Protein AF-H4F5N3-F1 (afdb_monomer_lite)

Secondary structure (DSSP, 8-state):
-HHHHHHHHHTT-PPP--BPPTTSPTT---B-HHHHHHHHHHHHHHHHHHHHHHHTTPPPSS---SEEEEEE--S-BSSTT-S-BTT-EEEEEE--GGG-------TT----

pLDDT: mean 90.01, std 8.74, range [45.78, 98.19]

Sequence (112 aa):
YRSFEAARVKAGLALPVNKDVKGSKEGDKLLRYLDCAVIRHLHENIEDEVRQAKESGSLPLIQPFDTVRGLFVEGENVYPGGGFYEKTHTQIAVRSETNIIGVFRPRNLLTA

Radius of gyration: 18.79 Å; chains: 1; bounding box: 45×37×52 Å

Foldseek 3Di:
DVVLVVVCVVVVHDADDQADDVPDDPPLSPRPRNVVSVVVVVLVVQVVQCVVCVVVVHHRPDDHDFKDKDWRADADAPDPPHPHHPPTDIDMGGRDCVPVPDDDDDPDPPDD

Structure (mmCIF, N/CA/C/O backbone):
data_AF-H4F5N3-F1
#
_entry.id   AF-H4F5N3-F1
#
loop_
_atom_site.group_PDB
_atom_site.id
_atom_site.type_symbol
_atom_site.label_atom_id
_atom_site.label_alt_id
_atom_site.label_comp_id
_atom_site.label_asym_id
_atom_site.label_entity_id
_atom_site.label_seq_id
_atom_site.pdbx_PDB_ins_code
_atom_site.Cartn_x
_atom_site.Cartn_y
_atom_site.Cartn_z
_atom_site.occupancy
_atom_site.B_iso_or_equiv
_atom_site.auth_seq_id
_atom_site.auth_comp_id
_atom_site.auth_asym_id
_atom_site.auth_atom_id
_atom_site.pdbx_PDB_model_num
ATOM 1 N N . TYR A 1 1 ? -4.639 -9.331 2.276 1.00 93.31 1 TYR A N 1
ATOM 2 C CA . TYR A 1 1 ? -5.133 -9.985 1.045 1.00 93.31 1 TYR A CA 1
ATOM 3 C C . TY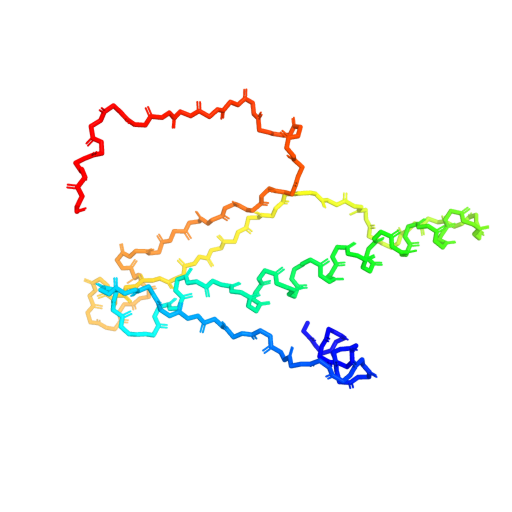R A 1 1 ? -6.335 -10.893 1.306 1.00 93.31 1 TYR A C 1
ATOM 5 O O . TYR A 1 1 ? -7.421 -10.500 0.918 1.00 93.31 1 TYR A O 1
ATOM 13 N N . ARG A 1 2 ? -6.204 -12.030 2.014 1.00 97.50 2 ARG A N 1
ATOM 14 C CA . ARG A 1 2 ? -7.317 -12.996 2.206 1.00 97.50 2 ARG A CA 1
ATOM 15 C C . ARG A 1 2 ? -8.623 -12.379 2.740 1.00 97.50 2 ARG A C 1
ATOM 17 O O . ARG A 1 2 ? -9.687 -12.671 2.217 1.00 97.50 2 ARG A O 1
ATOM 24 N N . SER A 1 3 ? -8.539 -11.485 3.733 1.00 97.12 3 SER A N 1
ATOM 25 C CA . SER A 1 3 ? -9.717 -10.755 4.246 1.00 97.12 3 SER A CA 1
ATOM 26 C C . SER A 1 3 ? -10.389 -9.882 3.168 1.00 97.12 3 SER A C 1
ATOM 28 O O . SER A 1 3 ? -11.604 -9.936 3.002 1.00 97.12 3 SER A O 1
ATOM 30 N N . PHE A 1 4 ? -9.603 -9.151 2.369 1.00 98.00 4 PHE A N 1
ATOM 31 C CA . PHE A 1 4 ? -10.109 -8.340 1.252 1.00 98.00 4 PHE A CA 1
ATOM 32 C C . PHE A 1 4 ? -10.770 -9.200 0.165 1.00 98.00 4 PHE A C 1
ATOM 34 O O . PHE A 1 4 ? -11.841 -8.861 -0.334 1.00 98.00 4 PHE A O 1
ATOM 41 N N . GLU A 1 5 ? -10.153 -10.330 -0.181 1.00 98.19 5 GLU A N 1
ATOM 42 C CA . GLU A 1 5 ? -10.703 -11.292 -1.138 1.00 98.19 5 GLU A CA 1
ATOM 43 C C . GLU A 1 5 ? -12.044 -11.857 -0.664 1.00 98.19 5 GLU A C 1
ATOM 45 O O . GLU A 1 5 ? -13.025 -11.800 -1.403 1.00 98.19 5 GLU A O 1
ATOM 50 N N . ALA A 1 6 ? -12.128 -12.301 0.592 1.00 98.00 6 ALA A N 1
ATOM 51 C CA . ALA A 1 6 ? -13.375 -12.782 1.177 1.00 98.00 6 ALA A CA 1
ATOM 52 C C . ALA A 1 6 ? -14.477 -11.706 1.164 1.00 98.00 6 ALA A C 1
ATOM 54 O O . ALA A 1 6 ? -15.621 -12.000 0.812 1.00 98.00 6 ALA A O 1
ATOM 55 N N . ALA A 1 7 ? -14.138 -10.452 1.489 1.00 97.00 7 ALA A N 1
ATOM 56 C CA . ALA A 1 7 ? -15.077 -9.332 1.442 1.00 97.00 7 ALA A CA 1
ATOM 57 C C . ALA A 1 7 ? -15.596 -9.065 0.016 1.00 97.00 7 ALA A C 1
ATOM 59 O O . ALA A 1 7 ? -16.797 -8.884 -0.184 1.00 97.00 7 ALA A O 1
ATOM 60 N N . ARG A 1 8 ? -14.713 -9.101 -0.990 1.00 97.62 8 ARG A N 1
ATOM 61 C CA . ARG A 1 8 ? -15.059 -8.925 -2.411 1.00 97.62 8 ARG A CA 1
ATOM 62 C C . ARG A 1 8 ? -15.962 -10.035 -2.934 1.00 97.62 8 ARG A C 1
ATOM 64 O O . ARG A 1 8 ? -16.982 -9.735 -3.550 1.00 97.62 8 ARG A O 1
ATOM 71 N N . VAL A 1 9 ? -15.628 -11.290 -2.626 1.00 97.88 9 VAL A N 1
ATOM 72 C CA . VAL A 1 9 ? -16.442 -12.463 -2.979 1.00 97.88 9 VAL A CA 1
ATOM 73 C C . VAL A 1 9 ? -17.831 -12.353 -2.357 1.00 97.88 9 VAL A C 1
ATOM 75 O O . VAL A 1 9 ? -18.826 -12.491 -3.063 1.00 97.88 9 VAL A O 1
ATOM 78 N N . LYS A 1 10 ? -17.914 -12.028 -1.061 1.00 97.81 10 LYS A N 1
ATOM 79 C CA . LYS A 1 10 ? -19.194 -11.840 -0.364 1.00 97.81 10 LYS A CA 1
ATOM 80 C C . LYS A 1 10 ? -20.042 -10.724 -0.984 1.00 97.81 10 LYS A C 1
ATOM 82 O O . LYS A 1 10 ? -21.261 -10.839 -1.017 1.00 97.81 10 LYS A O 1
ATOM 87 N N . ALA A 1 11 ? -19.407 -9.664 -1.478 1.00 96.88 11 ALA A N 1
ATOM 88 C CA . ALA A 1 11 ? -20.073 -8.550 -2.146 1.00 96.88 11 ALA A CA 1
ATOM 89 C C . ALA A 1 11 ? -20.399 -8.809 -3.633 1.00 96.88 11 ALA A C 1
ATOM 91 O O . ALA A 1 11 ? -20.980 -7.939 -4.277 1.00 96.88 11 ALA A O 1
ATOM 92 N N . GLY A 1 12 ? -20.009 -9.956 -4.205 1.00 97.56 12 GLY A N 1
ATOM 93 C CA . GLY A 1 12 ? -20.182 -10.235 -5.636 1.00 97.56 12 GLY A CA 1
ATOM 94 C C . GLY A 1 12 ? -19.336 -9.337 -6.548 1.00 97.56 12 GLY A C 1
ATOM 95 O O . GLY A 1 12 ? -19.688 -9.117 -7.705 1.00 97.56 12 GLY A O 1
ATOM 96 N N . LEU A 1 13 ? -18.232 -8.788 -6.035 1.00 9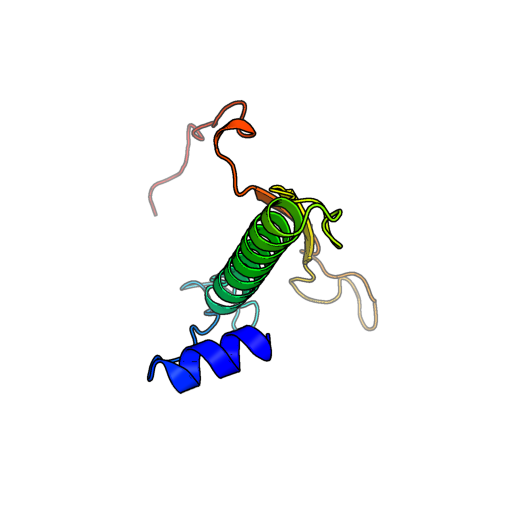6.75 13 LEU A N 1
ATOM 97 C CA . LEU A 1 13 ? -17.358 -7.867 -6.758 1.00 96.75 13 LEU A CA 1
ATOM 98 C C . LEU A 1 13 ? -16.077 -8.566 -7.213 1.00 96.75 13 LEU A C 1
ATOM 100 O O . LEU A 1 13 ? -15.434 -9.279 -6.445 1.00 96.75 13 LEU A O 1
ATOM 104 N N . ALA A 1 14 ? -15.641 -8.276 -8.439 1.00 97.12 14 ALA A N 1
ATOM 105 C CA . ALA A 1 14 ? -14.353 -8.745 -8.937 1.00 97.12 14 ALA A CA 1
ATOM 106 C C . ALA A 1 14 ? -13.175 -8.137 -8.151 1.00 97.12 14 ALA A C 1
ATOM 108 O O . ALA A 1 14 ? -13.241 -7.005 -7.643 1.00 97.12 14 ALA A O 1
ATOM 109 N N . LEU A 1 15 ? -12.073 -8.888 -8.096 1.00 97.44 15 LEU A N 1
ATOM 110 C CA . LEU A 1 15 ? -10.796 -8.387 -7.602 1.00 97.44 15 LEU A CA 1
ATOM 111 C C . LEU A 1 15 ? -10.171 -7.427 -8.625 1.00 97.44 15 LEU A C 1
ATOM 113 O O . LEU A 1 15 ? -10.133 -7.743 -9.817 1.00 97.44 15 LEU A O 1
ATOM 117 N N . PRO A 1 16 ? -9.645 -6.268 -8.188 1.00 97.19 16 PRO A N 1
ATOM 118 C CA . PRO A 1 16 ? -8.768 -5.464 -9.028 1.00 97.19 16 PRO A CA 1
ATOM 119 C C . PRO A 1 16 ? -7.521 -6.263 -9.425 1.00 97.19 16 PRO A C 1
ATOM 121 O O . PRO A 1 16 ? -7.112 -7.181 -8.719 1.00 97.19 16 PRO A O 1
ATOM 124 N N . VAL A 1 17 ? -6.891 -5.889 -10.537 1.00 95.94 17 VAL A N 1
ATOM 125 C CA . VAL A 1 17 ? -5.693 -6.564 -11.057 1.00 95.94 17 VAL A CA 1
ATOM 126 C C . VAL A 1 17 ? -4.624 -5.520 -11.335 1.00 95.94 17 VAL A C 1
ATOM 128 O O . VAL A 1 17 ? -4.935 -4.477 -11.912 1.00 95.94 17 VAL A O 1
ATOM 131 N N . ASN A 1 18 ? -3.379 -5.790 -10.935 1.00 93.88 18 ASN A N 1
ATOM 132 C CA . ASN A 1 18 ? -2.253 -4.924 -11.279 1.00 93.88 18 ASN A CA 1
ATOM 133 C C . ASN A 1 18 ? -1.928 -5.050 -12.773 1.00 93.88 18 ASN A C 1
ATOM 135 O O . ASN A 1 18 ? -1.939 -6.158 -13.311 1.00 93.88 18 ASN A O 1
ATOM 139 N N . LYS A 1 19 ? -1.633 -3.933 -13.436 1.00 92.38 19 LYS A N 1
ATOM 140 C CA . LYS A 1 19 ? -1.427 -3.872 -14.889 1.00 92.38 19 LYS A CA 1
ATOM 141 C C . LYS A 1 19 ? -0.113 -3.189 -15.229 1.00 92.38 19 LYS A C 1
ATOM 143 O O . LYS A 1 19 ? 0.360 -2.339 -14.480 1.00 92.38 19 LYS A O 1
ATOM 148 N N . ASP A 1 20 ? 0.450 -3.535 -16.373 1.00 88.62 20 ASP A N 1
ATOM 149 C CA . ASP A 1 20 ? 1.551 -2.778 -16.961 1.00 88.62 20 ASP A CA 1
ATOM 150 C C . ASP A 1 20 ? 1.051 -1.435 -17.512 1.00 88.62 20 ASP A C 1
ATOM 152 O O . ASP A 1 20 ? -0.129 -1.270 -17.845 1.00 88.62 20 ASP A O 1
ATOM 156 N N . VAL A 1 21 ? 1.950 -0.453 -17.585 1.00 88.12 21 VAL A N 1
ATOM 157 C CA . VAL A 1 21 ? 1.681 0.810 -18.279 1.00 88.12 21 VAL A CA 1
ATOM 158 C C . VAL A 1 21 ? 1.955 0.588 -19.764 1.00 88.12 21 VAL A C 1
ATOM 160 O O . VAL A 1 21 ? 2.855 -0.155 -20.144 1.00 88.12 21 VAL A O 1
ATOM 163 N N . LYS A 1 22 ? 1.188 1.233 -20.645 1.00 84.88 22 LYS A N 1
ATOM 164 C CA . LYS A 1 22 ? 1.444 1.137 -22.086 1.00 84.88 22 LYS A CA 1
ATOM 165 C C . LYS A 1 22 ? 2.867 1.627 -22.393 1.00 84.88 22 LYS A C 1
ATOM 167 O O . LYS A 1 22 ? 3.198 2.766 -22.083 1.00 84.88 22 LYS A O 1
ATOM 172 N N . GLY A 1 23 ? 3.681 0.772 -23.012 1.00 79.81 23 GLY A N 1
ATOM 173 C CA . GLY A 1 23 ? 5.083 1.071 -23.318 1.00 79.81 23 GLY A CA 1
ATOM 174 C C . GLY A 1 23 ? 6.067 0.780 -22.179 1.00 79.81 23 GLY A C 1
ATOM 175 O O . GLY A 1 23 ? 7.255 1.037 -22.353 1.00 79.81 23 GLY A O 1
ATOM 176 N N . SER A 1 24 ? 5.614 0.237 -21.040 1.00 76.31 24 SER A N 1
ATOM 177 C CA . SER A 1 24 ? 6.519 -0.357 -20.052 1.00 76.31 24 SER A CA 1
ATOM 178 C C . SER A 1 24 ? 6.887 -1.786 -20.440 1.00 76.31 24 SER A C 1
ATOM 180 O O . SER A 1 24 ? 6.209 -2.430 -21.243 1.00 76.31 24 SER A O 1
ATOM 182 N N . LYS A 1 25 ? 7.964 -2.287 -19.835 1.00 73.75 25 LYS A N 1
ATOM 183 C CA . LYS A 1 25 ? 8.303 -3.705 -19.880 1.00 73.75 25 LYS A CA 1
ATOM 184 C C . LYS A 1 25 ? 7.153 -4.522 -19.283 1.00 73.75 25 LYS A C 1
ATOM 186 O O . LYS A 1 25 ? 6.522 -4.095 -18.315 1.00 73.75 25 LYS A O 1
ATOM 191 N N . GLU A 1 26 ? 6.881 -5.671 -19.886 1.00 75.31 26 GLU A N 1
ATOM 192 C CA . GLU A 1 26 ? 5.870 -6.606 -19.404 1.00 75.31 26 GLU A CA 1
ATOM 193 C C . GLU A 1 26 ? 6.321 -7.240 -18.081 1.00 75.31 26 GLU A C 1
ATOM 195 O O . GLU A 1 26 ? 7.463 -7.687 -17.952 1.00 75.31 26 GLU A O 1
ATOM 200 N N . GLY A 1 27 ? 5.423 -7.268 -17.095 1.00 78.50 27 GLY A N 1
ATOM 201 C CA . GLY A 1 27 ? 5.642 -7.934 -15.809 1.00 78.50 27 GLY A CA 1
ATOM 202 C C . GLY A 1 27 ? 5.934 -7.016 -14.618 1.00 78.50 27 GLY A C 1
ATOM 203 O O . GLY A 1 27 ? 5.690 -7.439 -13.485 1.00 78.50 27 GLY A O 1
ATOM 204 N N . ASP A 1 28 ? 6.351 -5.764 -14.834 1.00 79.06 28 ASP A N 1
ATOM 205 C CA . ASP A 1 28 ? 6.638 -4.811 -13.743 1.00 79.06 28 ASP A CA 1
ATOM 206 C C . ASP A 1 28 ? 5.355 -4.328 -13.030 1.00 79.06 28 ASP A C 1
ATOM 208 O O . ASP A 1 28 ? 5.380 -3.906 -11.866 1.00 79.06 28 ASP A O 1
ATOM 212 N N . LYS A 1 29 ? 4.203 -4.426 -13.706 1.00 85.38 29 LYS A N 1
ATOM 213 C CA . LYS A 1 29 ? 2.848 -4.146 -13.211 1.00 85.38 29 LYS A CA 1
ATOM 214 C C . LYS A 1 29 ? 2.740 -2.799 -12.498 1.00 85.38 29 LYS A C 1
ATOM 216 O O . LYS A 1 29 ? 2.221 -2.704 -11.384 1.00 85.38 29 LYS A O 1
ATOM 221 N N . LEU A 1 30 ? 3.251 -1.751 -13.141 1.00 83.88 30 LEU A N 1
ATOM 222 C CA . LEU A 1 30 ? 3.361 -0.402 -12.575 1.00 83.88 30 LEU A CA 1
ATOM 223 C C . LEU A 1 30 ? 2.008 0.204 -12.137 1.00 83.88 30 LEU A C 1
ATOM 225 O O . LEU A 1 30 ? 1.973 1.022 -11.220 1.00 83.88 30 LEU A O 1
ATOM 229 N N . LEU A 1 31 ? 0.880 -0.214 -12.723 1.00 89.38 31 LEU A N 1
ATOM 230 C CA . LEU A 1 31 ? -0.466 0.159 -12.272 1.00 89.38 31 LEU A CA 1
ATOM 231 C C . LEU A 1 31 ? -0.955 -0.804 -11.184 1.00 89.38 31 LEU A C 1
ATOM 233 O O . LEU A 1 31 ? -1.512 -1.867 -11.461 1.00 89.38 31 LEU A O 1
ATOM 237 N N . ARG A 1 32 ? -0.777 -0.408 -9.926 1.00 89.06 32 ARG A N 1
ATOM 238 C CA . ARG A 1 32 ? -0.878 -1.264 -8.731 1.00 89.06 32 ARG A CA 1
ATOM 239 C C . ARG A 1 32 ? -2.287 -1.343 -8.117 1.00 89.06 32 ARG A C 1
ATOM 241 O O . ARG A 1 32 ? -2.458 -1.231 -6.906 1.00 89.06 32 ARG A O 1
ATOM 248 N N . TYR A 1 33 ? -3.325 -1.511 -8.940 1.00 93.94 33 TYR A N 1
ATOM 249 C CA . TYR A 1 33 ? -4.725 -1.432 -8.486 1.00 93.94 33 TYR A CA 1
ATOM 250 C C . TYR A 1 33 ? -5.097 -2.417 -7.367 1.00 93.94 33 TYR A C 1
ATOM 252 O O . TYR A 1 33 ? -5.832 -2.041 -6.449 1.00 93.94 33 TYR A O 1
ATOM 260 N N . LEU A 1 34 ? -4.626 -3.665 -7.444 1.00 94.94 34 LEU A N 1
ATOM 261 C CA . LEU A 1 34 ? -4.871 -4.672 -6.411 1.00 94.94 34 LEU A CA 1
ATOM 262 C C . LEU A 1 34 ? -4.132 -4.309 -5.128 1.00 94.94 34 LEU A C 1
ATOM 264 O O . LEU A 1 34 ? -4.743 -4.304 -4.062 1.00 94.94 34 LEU A O 1
ATOM 268 N N . ASP A 1 35 ? -2.855 -3.948 -5.237 1.00 90.38 35 ASP A N 1
ATOM 269 C CA . ASP A 1 35 ? -2.016 -3.621 -4.082 1.00 90.38 35 ASP A CA 1
ATOM 270 C C . ASP A 1 35 ? -2.598 -2.409 -3.335 1.00 90.38 35 ASP A C 1
ATOM 272 O O . ASP A 1 35 ? -2.803 -2.460 -2.121 1.00 90.38 35 ASP A O 1
ATOM 276 N N . CYS A 1 36 ? -2.999 -1.362 -4.069 1.00 90.19 36 CYS A N 1
ATOM 277 C CA . CYS A 1 36 ? -3.696 -0.206 -3.506 1.00 90.19 36 CYS A CA 1
ATOM 278 C C . CYS A 1 36 ? -5.009 -0.594 -2.813 1.00 90.19 36 CYS A C 1
ATOM 280 O O . CYS A 1 36 ? -5.330 -0.044 -1.761 1.00 90.19 36 CYS A O 1
ATOM 282 N N . ALA A 1 37 ? -5.798 -1.503 -3.390 1.00 94.00 37 ALA A N 1
ATOM 283 C CA . ALA A 1 37 ? -7.056 -1.935 -2.785 1.00 94.00 37 ALA A CA 1
ATOM 284 C C . ALA A 1 37 ? -6.835 -2.757 -1.508 1.00 94.00 37 ALA A C 1
ATOM 286 O O . ALA A 1 37 ? -7.545 -2.557 -0.526 1.00 94.00 37 ALA A O 1
ATOM 287 N N . VAL A 1 38 ? -5.824 -3.628 -1.493 1.00 93.56 38 VAL A N 1
ATOM 288 C CA . VAL A 1 38 ? -5.451 -4.421 -0.316 1.00 93.56 38 VAL A CA 1
ATOM 289 C C . VAL A 1 38 ? -4.962 -3.526 0.821 1.00 93.56 38 VAL A C 1
ATOM 291 O O . VAL A 1 38 ? -5.362 -3.744 1.963 1.00 93.56 38 VAL A O 1
ATOM 294 N N . ILE A 1 39 ? -4.127 -2.526 0.524 1.00 90.75 39 ILE A N 1
ATOM 295 C CA . ILE A 1 39 ? -3.639 -1.571 1.528 1.00 90.75 39 ILE A CA 1
ATOM 296 C C . ILE A 1 39 ? -4.807 -0.750 2.081 1.00 90.75 39 ILE A C 1
ATOM 298 O O . ILE A 1 39 ? -4.948 -0.648 3.295 1.00 90.75 39 ILE A O 1
ATOM 302 N N . ARG A 1 40 ? -5.698 -0.229 1.226 1.00 91.56 40 ARG A N 1
ATOM 303 C CA . ARG A 1 40 ? -6.892 0.504 1.688 1.00 91.56 40 ARG A CA 1
ATOM 304 C C . ARG A 1 40 ? -7.772 -0.339 2.610 1.00 91.56 40 ARG A C 1
ATOM 306 O O . ARG A 1 40 ? -8.100 0.125 3.693 1.00 91.56 40 ARG A O 1
ATOM 313 N N . HIS A 1 41 ? -8.041 -1.592 2.238 1.00 95.12 41 HIS A N 1
ATOM 314 C CA . HIS A 1 41 ? -8.798 -2.529 3.078 1.00 95.12 41 HIS A CA 1
ATOM 315 C C . HIS A 1 41 ? -8.124 -2.776 4.432 1.00 95.12 41 HIS A C 1
ATOM 317 O O . HIS A 1 41 ? -8.794 -2.884 5.452 1.00 95.12 41 HIS A O 1
ATOM 323 N N . LEU A 1 42 ? -6.790 -2.873 4.475 1.00 93.75 42 LEU A N 1
ATOM 324 C CA . LEU A 1 42 ? -6.061 -2.991 5.741 1.00 93.75 42 LEU A CA 1
ATOM 325 C C . LEU A 1 42 ? -6.316 -1.779 6.645 1.00 93.75 42 LEU A C 1
ATOM 327 O O . LEU A 1 42 ? -6.629 -1.967 7.815 1.00 93.75 42 LEU A O 1
ATOM 331 N N . HIS A 1 43 ? -6.208 -0.565 6.106 1.00 93.88 43 HIS A N 1
ATOM 332 C CA . HIS A 1 43 ? -6.460 0.651 6.877 1.00 93.88 43 HIS A CA 1
ATOM 333 C C . HIS A 1 43 ? -7.909 0.759 7.355 1.00 93.88 43 HIS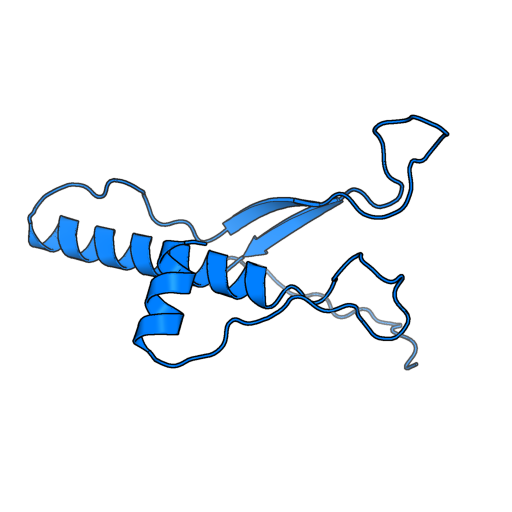 A C 1
ATOM 335 O O . HIS A 1 43 ? -8.118 1.121 8.506 1.00 93.88 43 HIS A O 1
ATOM 341 N N . GLU A 1 44 ? -8.886 0.389 6.524 1.00 94.50 44 GLU A N 1
ATOM 342 C CA . GLU A 1 44 ? -10.301 0.335 6.920 1.00 94.50 44 GLU A CA 1
ATOM 343 C C . GLU A 1 44 ? -10.500 -0.592 8.132 1.00 94.50 44 GLU A C 1
ATOM 345 O O . GLU A 1 44 ? -11.121 -0.190 9.111 1.00 94.50 44 GLU A O 1
ATOM 350 N N . ASN A 1 45 ? -9.879 -1.779 8.135 1.00 95.25 45 ASN A N 1
ATOM 351 C CA . ASN A 1 45 ? -9.957 -2.690 9.286 1.00 95.25 45 ASN A CA 1
ATOM 352 C C . ASN A 1 45 ? -9.283 -2.123 10.547 1.00 95.25 45 ASN A C 1
ATOM 354 O O . ASN A 1 45 ? -9.759 -2.370 11.650 1.00 95.25 45 ASN A O 1
ATOM 358 N N . ILE A 1 46 ? -8.166 -1.401 10.403 1.00 95.75 46 ILE A N 1
ATOM 359 C CA . ILE A 1 46 ? -7.488 -0.746 11.537 1.00 95.75 46 ILE A CA 1
ATOM 360 C C . ILE A 1 46 ? -8.388 0.353 12.114 1.00 95.75 46 ILE A C 1
ATOM 362 O O . ILE A 1 46 ? -8.544 0.458 13.325 1.00 95.75 46 ILE A O 1
ATOM 366 N N . GLU A 1 47 ? -9.011 1.157 11.255 1.00 95.12 47 GLU A N 1
ATOM 367 C CA . GLU A 1 47 ? -9.947 2.207 11.663 1.00 95.12 47 GLU A CA 1
ATOM 368 C C . GLU A 1 47 ? -11.197 1.619 12.346 1.00 95.12 47 GLU A C 1
ATOM 370 O O . GLU A 1 47 ? -11.649 2.149 13.362 1.00 95.12 47 GLU A O 1
ATOM 375 N N . ASP A 1 48 ? -11.728 0.502 11.840 1.00 95.69 48 ASP A N 1
ATOM 376 C CA . ASP A 1 48 ? -12.820 -0.254 12.468 1.00 95.69 48 ASP A CA 1
ATOM 377 C C . ASP A 1 48 ? -12.454 -0.778 13.856 1.00 95.69 48 ASP A C 1
ATOM 379 O O . ASP A 1 48 ? -13.225 -0.612 14.802 1.00 95.69 48 ASP A O 1
ATOM 383 N N . GLU A 1 49 ? -11.276 -1.383 13.994 1.00 96.25 49 GLU A N 1
ATOM 384 C CA . GLU A 1 49 ? -10.792 -1.919 15.266 1.00 96.25 49 GLU A CA 1
ATOM 385 C C . GLU A 1 49 ? -10.619 -0.811 16.306 1.00 96.25 49 GLU A C 1
ATOM 387 O O . GLU A 1 49 ? -11.065 -0.952 17.442 1.00 96.25 49 GLU A O 1
ATOM 392 N N . VAL A 1 50 ? -10.086 0.342 15.900 1.00 96.88 50 VAL A N 1
ATOM 393 C CA . VAL A 1 50 ? -9.951 1.518 16.769 1.00 96.88 50 VAL A CA 1
ATOM 394 C C . VAL A 1 50 ? -11.305 2.044 17.234 1.00 96.88 50 VAL A C 1
ATOM 396 O O . VAL A 1 50 ? -11.447 2.418 18.402 1.00 96.88 50 VAL A O 1
ATOM 399 N N . ARG A 1 51 ? -12.316 2.061 16.355 1.00 96.81 51 ARG A N 1
ATOM 400 C CA . ARG A 1 51 ? -13.689 2.421 16.745 1.0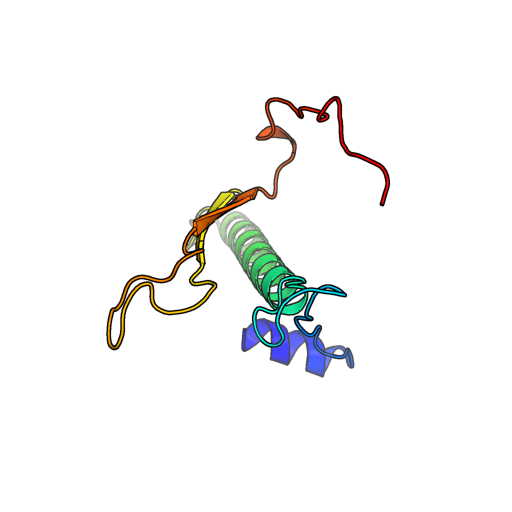0 96.81 51 ARG A CA 1
ATOM 401 C C . ARG A 1 51 ? -14.243 1.444 17.779 1.00 96.81 51 ARG A C 1
ATOM 403 O O . ARG A 1 51 ? -14.719 1.890 18.820 1.00 96.81 51 ARG A O 1
ATOM 410 N N . GLN A 1 52 ? -14.114 0.142 17.530 1.00 96.50 52 GLN A N 1
ATOM 411 C CA . GLN A 1 52 ? -14.603 -0.899 18.437 1.00 96.50 52 GLN A CA 1
ATOM 412 C C . GLN A 1 52 ? -13.905 -0.842 19.798 1.00 96.50 52 GLN A C 1
ATOM 414 O O . GLN A 1 52 ? -14.577 -0.843 20.825 1.00 96.50 52 GLN A O 1
ATOM 419 N N . ALA A 1 53 ? -12.575 -0.708 19.819 1.00 96.69 53 ALA A N 1
ATOM 420 C CA . ALA A 1 53 ? -11.804 -0.605 21.053 1.00 96.69 53 ALA A CA 1
ATOM 421 C C . ALA A 1 53 ? -12.241 0.603 21.895 1.00 96.69 53 ALA A C 1
ATOM 423 O O . ALA A 1 53 ? -12.418 0.496 23.109 1.00 96.69 53 ALA A O 1
ATOM 424 N N . LYS A 1 54 ? -12.492 1.746 21.245 1.00 95.69 54 LYS A N 1
ATOM 425 C CA . LYS A 1 54 ? -13.001 2.948 21.912 1.00 95.69 54 LYS A CA 1
ATOM 426 C C . LYS A 1 54 ? -14.381 2.723 22.535 1.00 95.69 54 LYS A C 1
ATOM 428 O O . LYS A 1 54 ? -14.617 3.186 23.648 1.00 95.69 54 LYS A O 1
ATOM 433 N N . GLU A 1 55 ? -15.276 2.028 21.838 1.00 96.88 55 GLU A N 1
ATOM 434 C CA . GLU A 1 55 ? -16.620 1.701 22.334 1.00 96.88 55 GLU A CA 1
ATOM 435 C C . GLU A 1 55 ? -16.583 0.724 23.517 1.00 96.88 55 GLU A C 1
ATOM 437 O O . GLU A 1 55 ? -17.350 0.885 24.466 1.00 96.88 55 GLU A O 1
ATOM 442 N N . SER A 1 56 ? -15.663 -0.245 23.511 1.00 96.25 56 SER A N 1
ATOM 443 C CA . SER A 1 56 ? -15.475 -1.200 24.611 1.00 96.25 56 SER A CA 1
ATOM 444 C C . SER A 1 56 ? -14.585 -0.692 25.750 1.00 96.25 56 SER A C 1
ATOM 446 O O . SER A 1 56 ? -14.357 -1.423 26.713 1.00 96.25 56 SER A O 1
ATOM 448 N N . GLY A 1 57 ? -14.064 0.537 25.662 1.00 96.44 57 GLY A N 1
ATOM 449 C CA . GLY A 1 57 ? -13.145 1.100 26.656 1.00 96.44 57 GLY A CA 1
ATOM 450 C C . GLY A 1 57 ? -11.773 0.415 26.703 1.00 96.44 57 GLY A C 1
ATOM 451 O O . GLY A 1 57 ? -11.073 0.509 27.710 1.00 96.44 57 GLY A O 1
ATOM 452 N N . SER A 1 58 ? -11.388 -0.287 25.637 1.00 96.56 58 SER A N 1
ATOM 453 C CA . SER A 1 58 ? -10.088 -0.941 25.488 1.00 96.56 58 SER A CA 1
ATOM 454 C C . SER A 1 58 ? -9.142 -0.126 24.603 1.00 96.56 58 SER A C 1
ATOM 456 O O . SER A 1 58 ? -9.523 0.856 23.967 1.00 96.56 58 SER A O 1
ATOM 458 N N . LEU A 1 59 ? -7.872 -0.530 24.565 1.00 95.25 59 LEU A N 1
ATOM 459 C CA . LEU A 1 59 ? -6.890 0.048 23.649 1.00 95.25 59 LEU A CA 1
ATOM 460 C C . LEU A 1 59 ? -6.898 -0.707 22.316 1.00 95.25 59 LEU A C 1
ATOM 462 O O . LEU A 1 59 ? -7.047 -1.932 22.340 1.00 95.25 59 LEU A O 1
ATOM 466 N N . PRO A 1 60 ? -6.713 -0.006 21.182 1.00 95.69 60 PRO A N 1
ATOM 467 C CA . PRO A 1 60 ? -6.599 -0.662 19.894 1.00 95.69 60 PRO A CA 1
ATOM 468 C C . PRO A 1 60 ? -5.317 -1.486 19.806 1.00 95.69 60 PRO A C 1
ATOM 470 O O . PRO A 1 60 ? -4.270 -1.089 20.332 1.00 95.69 60 PRO A O 1
ATOM 473 N N . LEU A 1 61 ? -5.386 -2.612 19.103 1.00 94.25 61 LEU A N 1
ATOM 474 C CA . LEU A 1 61 ? -4.235 -3.482 18.868 1.00 94.25 61 LEU A CA 1
ATOM 475 C C . LEU A 1 61 ? -3.175 -2.794 17.998 1.00 94.25 61 LEU A C 1
ATOM 477 O O . LEU A 1 61 ? -1.976 -2.983 18.209 1.00 94.25 61 LEU A O 1
ATOM 481 N N . ILE A 1 62 ? -3.613 -2.017 17.004 1.00 93.94 62 ILE A N 1
ATOM 482 C CA . ILE A 1 62 ? -2.740 -1.317 16.060 1.00 93.94 62 ILE A CA 1
ATOM 483 C C . ILE A 1 62 ? -3.124 0.159 16.045 1.00 93.94 62 ILE A C 1
ATOM 485 O O . ILE A 1 62 ? -4.273 0.516 15.810 1.00 93.94 62 ILE A O 1
ATOM 489 N N . GLN A 1 63 ? -2.141 1.035 16.249 1.00 92.69 63 GLN A N 1
ATOM 490 C CA . GLN A 1 63 ? -2.360 2.469 16.087 1.00 92.69 63 GLN A CA 1
ATOM 491 C C . GLN A 1 63 ? -2.538 2.817 14.600 1.00 92.69 63 GLN A C 1
ATOM 493 O O . GLN A 1 63 ? -1.750 2.338 13.777 1.00 92.69 63 GLN A O 1
ATOM 498 N N . PRO A 1 64 ? -3.522 3.662 14.235 1.00 93.56 64 PRO A N 1
ATOM 499 C CA . PRO A 1 64 ? -3.657 4.161 12.876 1.00 93.56 64 PRO A CA 1
ATOM 500 C C . PRO A 1 64 ? -2.371 4.810 12.379 1.00 93.56 64 PRO A C 1
ATOM 502 O O . PRO A 1 64 ? -1.731 5.594 13.076 1.00 93.56 64 PRO A O 1
ATOM 505 N N . PHE A 1 65 ? -2.033 4.515 11.132 1.00 92.06 65 PHE A N 1
ATOM 506 C CA . PHE A 1 65 ? -0.978 5.188 10.391 1.00 92.06 65 PHE A CA 1
ATOM 507 C C . PHE A 1 65 ? -1.524 5.604 9.029 1.00 92.06 65 PHE A C 1
ATOM 509 O O . PHE A 1 65 ? -2.492 5.036 8.516 1.00 92.06 65 PHE A O 1
ATOM 516 N N . ASP A 1 66 ? -0.899 6.609 8.436 1.00 89.94 66 ASP A N 1
ATOM 517 C CA . ASP A 1 66 ? -1.304 7.181 7.153 1.00 89.94 66 ASP A CA 1
ATOM 518 C C . ASP A 1 66 ? -0.186 7.140 6.110 1.00 89.94 66 ASP A C 1
ATOM 520 O O . ASP A 1 66 ? -0.424 7.459 4.948 1.00 89.94 66 ASP A O 1
ATOM 524 N N . THR A 1 67 ? 1.015 6.724 6.505 1.00 89.06 67 THR A N 1
ATOM 525 C CA . THR A 1 67 ? 2.197 6.724 5.655 1.00 89.06 67 THR A CA 1
ATOM 526 C C . THR A 1 67 ? 2.903 5.385 5.773 1.00 89.06 67 THR A C 1
ATOM 528 O O . THR A 1 67 ? 3.243 4.945 6.870 1.00 89.06 67 THR A O 1
ATOM 531 N N . VAL A 1 68 ? 3.140 4.734 4.636 1.00 87.75 68 VAL A N 1
ATOM 532 C CA . VAL A 1 68 ? 3.911 3.489 4.559 1.00 87.75 68 VAL A CA 1
ATOM 533 C C . VAL A 1 68 ? 5.071 3.640 3.595 1.00 87.75 68 VAL A C 1
ATOM 535 O O . VAL A 1 68 ? 4.972 4.330 2.582 1.00 87.75 68 VAL A O 1
ATOM 538 N N . ARG A 1 69 ? 6.172 2.958 3.902 1.00 90.75 69 ARG A N 1
ATOM 539 C CA . ARG A 1 69 ? 7.374 2.897 3.074 1.00 90.75 69 ARG A CA 1
ATOM 540 C C . ARG A 1 69 ? 7.613 1.448 2.658 1.00 90.75 69 ARG A C 1
ATOM 542 O O . ARG A 1 69 ? 7.672 0.576 3.519 1.00 90.75 69 ARG A O 1
ATOM 549 N N . GLY A 1 70 ? 7.789 1.203 1.363 1.00 88.25 70 GLY A N 1
ATOM 550 C CA . GLY A 1 70 ? 8.062 -0.126 0.813 1.00 88.25 70 GLY A CA 1
ATOM 551 C C . GLY A 1 70 ? 9.258 -0.127 -0.133 1.00 88.25 70 GLY A C 1
ATOM 552 O O . GLY A 1 70 ? 9.509 0.862 -0.820 1.00 88.25 70 GLY A O 1
ATOM 553 N N . LEU A 1 71 ? 9.991 -1.241 -0.164 1.00 90.19 71 LEU A N 1
ATOM 554 C CA . LEU A 1 71 ? 11.019 -1.510 -1.168 1.00 90.19 71 LEU A CA 1
ATOM 555 C C . LEU A 1 71 ? 10.370 -2.183 -2.381 1.00 90.19 71 LEU A C 1
ATOM 557 O O . LEU A 1 71 ? 9.670 -3.182 -2.229 1.00 90.19 71 LEU A O 1
ATOM 561 N N . PHE A 1 72 ? 10.635 -1.654 -3.569 1.00 86.62 72 PHE A N 1
ATOM 562 C CA . PHE A 1 72 ? 10.160 -2.184 -4.838 1.00 86.62 72 PHE A CA 1
ATOM 563 C C . PHE A 1 72 ? 11.364 -2.583 -5.671 1.00 86.62 72 PHE A C 1
ATOM 565 O O . PHE A 1 72 ? 12.209 -1.751 -5.994 1.00 86.62 72 PHE A O 1
ATOM 572 N N . VAL A 1 73 ? 11.444 -3.872 -5.976 1.00 88.12 73 VAL A N 1
ATOM 573 C CA . VAL A 1 73 ? 12.450 -4.427 -6.878 1.00 88.12 73 VAL A CA 1
ATOM 574 C C . VAL A 1 73 ? 11.893 -4.322 -8.293 1.00 88.12 73 VAL A C 1
ATOM 576 O O . VAL A 1 73 ? 10.800 -4.818 -8.559 1.00 88.12 73 VAL A O 1
ATOM 579 N N . GLU A 1 74 ? 12.621 -3.643 -9.172 1.00 86.19 74 GLU A N 1
ATOM 580 C CA . GLU A 1 74 ? 12.237 -3.402 -10.565 1.00 86.19 74 GLU A CA 1
ATOM 581 C C . GLU A 1 74 ? 13.490 -3.458 -11.447 1.00 86.19 74 GLU A C 1
ATOM 583 O O . GLU A 1 74 ? 14.588 -3.089 -11.011 1.00 86.19 74 GLU A O 1
ATOM 588 N N . GLY A 1 75 ? 13.316 -3.879 -12.699 1.00 86.12 75 GLY A N 1
ATOM 589 C CA . GLY A 1 75 ? 14.389 -3.995 -13.682 1.00 86.12 75 GLY A CA 1
ATOM 590 C C . GLY A 1 75 ? 15.040 -5.376 -13.690 1.00 86.12 75 GLY A C 1
ATOM 591 O O . GLY A 1 75 ? 14.482 -6.342 -13.179 1.00 86.12 75 GLY A O 1
ATOM 592 N N . GLU A 1 76 ? 16.207 -5.466 -14.322 1.00 88.94 76 GLU A N 1
ATOM 593 C CA . GLU A 1 76 ? 17.031 -6.679 -14.365 1.00 88.94 76 GLU A CA 1
ATOM 594 C C . GLU A 1 76 ? 18.120 -6.643 -13.297 1.00 88.94 76 GLU A C 1
ATOM 596 O O . GLU A 1 76 ? 18.408 -5.592 -12.714 1.00 88.94 76 GLU A O 1
ATOM 601 N N . ASN A 1 77 ? 18.751 -7.793 -13.058 1.00 94.12 77 ASN A N 1
ATOM 602 C CA . ASN A 1 77 ? 19.956 -7.856 -12.246 1.00 94.12 77 ASN A CA 1
ATOM 603 C C . ASN A 1 77 ? 21.043 -6.982 -12.886 1.00 94.12 77 ASN A C 1
ATOM 605 O O . ASN A 1 77 ? 21.358 -7.138 -14.063 1.00 94.12 77 ASN A O 1
ATOM 609 N N . VAL A 1 78 ? 21.671 -6.113 -12.093 1.00 95.25 78 VAL A N 1
ATOM 610 C CA . VAL A 1 78 ? 22.738 -5.207 -12.568 1.00 95.25 78 VAL A CA 1
ATOM 611 C C . VAL A 1 78 ? 23.951 -5.988 -13.107 1.00 95.25 78 VAL A C 1
ATOM 613 O O . VAL A 1 78 ? 24.756 -5.464 -13.872 1.00 95.25 78 VAL A O 1
ATOM 616 N N . TYR A 1 79 ? 24.092 -7.255 -12.710 1.00 94.12 79 TYR A N 1
ATOM 617 C CA . TYR A 1 79 ? 25.085 -8.197 -13.220 1.00 94.12 79 TYR A CA 1
ATOM 618 C C . TYR A 1 79 ? 24.574 -9.648 -13.100 1.00 94.12 79 TYR A C 1
ATOM 620 O O . TYR A 1 79 ? 23.726 -9.924 -12.241 1.00 94.12 79 TYR A O 1
ATOM 628 N N . PRO A 1 80 ? 25.086 -10.596 -13.918 1.00 95.25 80 PRO A N 1
ATOM 629 C CA . PRO A 1 80 ? 24.630 -11.987 -13.909 1.00 95.25 80 PRO A CA 1
ATOM 630 C C . PRO A 1 80 ? 24.701 -12.629 -12.516 1.00 95.25 80 PRO A C 1
ATOM 632 O O . PRO A 1 80 ? 25.751 -12.637 -11.877 1.00 95.25 80 PRO A O 1
ATOM 635 N N . GLY A 1 81 ? 23.569 -13.162 -12.045 1.00 92.62 81 GLY A N 1
ATOM 636 C CA . GLY A 1 81 ? 23.445 -13.810 -10.732 1.00 92.62 81 GLY A CA 1
ATOM 637 C C . GLY A 1 81 ? 23.421 -12.863 -9.522 1.00 92.62 81 GLY A C 1
ATOM 638 O O . GLY A 1 81 ? 23.407 -13.339 -8.389 1.00 92.62 81 GLY A O 1
ATOM 639 N N . GLY A 1 82 ? 23.431 -11.541 -9.726 1.00 91.81 82 GLY A N 1
ATOM 640 C CA . GLY A 1 82 ? 23.418 -10.552 -8.643 1.00 91.81 82 GLY A CA 1
ATOM 641 C C . GLY A 1 82 ? 22.066 -10.410 -7.940 1.00 91.81 82 GLY A C 1
ATOM 642 O O . GLY A 1 82 ? 21.036 -10.731 -8.505 1.00 91.81 82 GLY A O 1
ATOM 643 N N . GLY A 1 83 ? 22.039 -9.883 -6.712 1.00 91.25 83 GLY A N 1
ATOM 644 C CA . GLY A 1 83 ? 20.790 -9.558 -5.995 1.00 91.25 83 GLY A CA 1
ATOM 645 C C . GLY A 1 83 ? 20.316 -8.108 -6.163 1.00 91.25 83 GLY A C 1
ATOM 646 O O . GLY A 1 83 ? 19.230 -7.762 -5.704 1.00 91.25 83 GLY A O 1
ATOM 647 N N . PHE A 1 84 ? 21.131 -7.253 -6.789 1.00 92.12 84 PHE A N 1
ATOM 648 C CA . PHE A 1 84 ? 20.799 -5.854 -7.056 1.00 92.12 84 PHE A CA 1
ATOM 649 C C . PHE A 1 84 ? 20.111 -5.715 -8.406 1.00 92.12 84 PHE A C 1
ATOM 651 O O . PHE A 1 84 ? 20.603 -6.264 -9.393 1.00 92.12 84 PHE A O 1
ATOM 658 N N . TYR A 1 85 ? 19.027 -4.940 -8.444 1.00 92.38 85 TYR A N 1
ATOM 659 C CA . TYR A 1 85 ? 18.263 -4.682 -9.662 1.00 92.38 85 TYR A CA 1
ATOM 660 C C . TYR A 1 85 ? 18.311 -3.201 -10.025 1.00 92.38 85 TYR A C 1
ATOM 662 O O . TYR A 1 85 ? 18.215 -2.351 -9.135 1.00 92.38 85 TYR A O 1
ATOM 670 N N . GLU A 1 86 ? 18.437 -2.908 -11.319 1.00 91.44 86 GLU A N 1
ATOM 671 C CA . GLU A 1 86 ? 18.720 -1.572 -11.873 1.00 91.44 86 GLU A CA 1
ATOM 672 C C . GLU A 1 86 ? 17.797 -0.462 -11.360 1.00 91.44 86 GLU A C 1
ATOM 674 O O . GLU A 1 86 ? 18.228 0.678 -11.195 1.00 91.44 86 GLU A O 1
ATOM 679 N N . LYS A 1 87 ? 16.525 -0.787 -11.112 1.00 88.44 87 LYS A N 1
ATOM 680 C CA . LYS A 1 87 ? 15.489 0.177 -10.733 1.00 88.44 87 LYS A CA 1
ATOM 681 C C . LYS A 1 87 ? 14.892 -0.120 -9.366 1.00 88.44 87 LYS A C 1
ATOM 683 O O . LYS A 1 87 ? 13.786 0.327 -9.069 1.00 88.44 87 LYS A O 1
ATOM 688 N N . THR A 1 88 ? 15.608 -0.850 -8.510 1.00 90.00 88 THR A N 1
ATOM 689 C CA . THR A 1 88 ? 15.176 -1.010 -7.118 1.00 90.00 88 THR A CA 1
ATOM 690 C C . THR A 1 88 ? 15.039 0.357 -6.461 1.00 90.00 88 THR A C 1
ATOM 692 O O . THR A 1 88 ? 16.000 1.121 -6.391 1.00 90.00 88 THR A O 1
ATOM 695 N N . HIS A 1 89 ? 13.856 0.665 -5.945 1.00 90.19 89 HIS A N 1
ATOM 696 C CA . HIS A 1 89 ? 13.588 1.947 -5.312 1.00 90.19 89 HIS A CA 1
ATOM 697 C C . HIS A 1 89 ? 12.679 1.790 -4.097 1.00 90.19 89 HIS A C 1
ATOM 699 O O . HIS A 1 89 ? 11.974 0.800 -3.916 1.00 90.19 89 HIS A O 1
ATOM 705 N N . THR A 1 90 ? 12.716 2.785 -3.216 1.00 91.62 90 THR A N 1
ATOM 706 C CA . THR A 1 90 ? 11.721 2.914 -2.153 1.00 91.62 90 THR A CA 1
ATOM 707 C C . THR A 1 90 ? 10.533 3.700 -2.696 1.00 91.62 90 THR A C 1
ATOM 709 O O . THR A 1 90 ? 10.729 4.790 -3.228 1.00 91.62 90 THR A O 1
ATOM 712 N N . GLN A 1 91 ? 9.314 3.208 -2.487 1.00 86.00 91 GLN A N 1
ATOM 713 C CA . GLN A 1 91 ? 8.107 4.021 -2.629 1.00 86.00 91 GLN A CA 1
ATOM 714 C C . GLN A 1 91 ? 7.536 4.358 -1.255 1.00 86.00 91 GLN A C 1
ATOM 716 O O . GLN A 1 91 ? 7.618 3.565 -0.312 1.00 86.00 91 GLN A O 1
ATOM 721 N N . ILE A 1 92 ? 6.951 5.548 -1.157 1.00 86.31 92 ILE A N 1
ATOM 722 C CA . ILE A 1 92 ? 6.204 6.004 0.011 1.00 86.31 92 ILE A CA 1
ATOM 723 C C . ILE A 1 92 ? 4.766 6.225 -0.443 1.00 86.31 92 ILE A C 1
ATOM 725 O O . ILE A 1 92 ? 4.530 6.976 -1.388 1.00 86.31 92 ILE A O 1
ATOM 729 N N . ALA A 1 93 ? 3.816 5.572 0.219 1.00 83.56 93 ALA A N 1
ATOM 730 C CA . ALA A 1 93 ? 2.399 5.838 0.023 1.00 83.56 93 ALA A CA 1
ATOM 731 C C . ALA A 1 93 ? 1.888 6.654 1.209 1.00 83.56 93 ALA A C 1
ATOM 733 O O . ALA A 1 93 ? 1.992 6.214 2.354 1.00 83.56 93 ALA A O 1
ATOM 734 N N . VAL A 1 94 ? 1.351 7.837 0.914 1.00 87.81 94 VAL A N 1
ATOM 735 C CA . VAL A 1 94 ? 0.769 8.768 1.885 1.00 87.81 94 VAL A CA 1
ATOM 736 C C . VAL A 1 94 ? -0.737 8.820 1.636 1.00 87.81 94 VAL A C 1
ATOM 738 O O . VAL A 1 94 ? -1.167 9.119 0.524 1.00 87.81 94 VAL A O 1
ATOM 741 N N . ARG A 1 95 ? -1.542 8.495 2.650 1.00 85.75 95 ARG A N 1
ATOM 742 C CA . ARG A 1 95 ? -3.012 8.536 2.596 1.00 85.75 95 ARG A CA 1
ATOM 743 C C . ARG A 1 95 ? -3.567 9.919 2.900 1.00 85.75 95 ARG A C 1
ATOM 745 O O . ARG A 1 95 ? -4.549 10.313 2.283 1.00 85.75 95 ARG A O 1
ATOM 752 N N . SER A 1 96 ? -2.979 10.615 3.874 1.00 89.19 96 SER A N 1
ATOM 753 C CA . SER A 1 96 ? -3.475 11.919 4.310 1.00 89.19 96 SER A CA 1
ATOM 754 C C . SER A 1 96 ? -2.842 13.044 3.503 1.00 89.19 96 SER A C 1
ATOM 756 O O . SER A 1 96 ? -1.628 13.247 3.555 1.00 89.19 96 SER A O 1
ATOM 758 N N . GLU A 1 97 ? -3.668 13.830 2.815 1.00 88.12 97 GLU A N 1
ATOM 759 C CA . GLU A 1 97 ? -3.210 15.036 2.117 1.00 88.12 97 GLU A CA 1
ATOM 760 C C . GLU A 1 97 ? -2.613 16.073 3.080 1.00 88.12 97 GLU A C 1
ATOM 762 O O . GLU A 1 97 ? -1.755 16.851 2.678 1.00 88.12 97 GLU A O 1
ATOM 767 N N . THR A 1 98 ? -2.972 16.039 4.370 1.00 91.44 98 THR A N 1
ATOM 768 C CA . THR A 1 98 ? -2.385 16.925 5.394 1.00 91.44 98 THR A CA 1
ATOM 769 C C . THR A 1 98 ? -0.883 16.721 5.578 1.00 91.44 98 THR A C 1
ATOM 771 O O . THR A 1 98 ? -0.206 17.614 6.079 1.00 91.44 98 THR A O 1
ATOM 774 N N . ASN A 1 99 ? -0.355 15.560 5.180 1.00 88.94 99 ASN A N 1
ATOM 775 C CA . ASN A 1 99 ? 1.074 15.255 5.248 1.00 88.94 99 ASN A CA 1
ATOM 776 C C . ASN A 1 99 ? 1.821 15.681 3.975 1.00 88.94 99 ASN A C 1
ATOM 778 O O . ASN A 1 99 ? 3.045 15.555 3.902 1.00 88.94 99 ASN A O 1
ATOM 782 N N . ILE A 1 100 ? 1.106 16.183 2.963 1.00 89.25 100 ILE A N 1
ATOM 783 C CA . ILE A 1 100 ? 1.689 16.712 1.734 1.00 89.25 100 ILE A CA 1
ATOM 784 C C . ILE A 1 100 ? 1.944 18.207 1.929 1.00 89.25 100 ILE A C 1
ATOM 786 O O . ILE A 1 100 ? 1.057 19.042 1.791 1.00 89.25 100 ILE A O 1
ATOM 790 N N . ILE A 1 101 ? 3.196 18.549 2.238 1.00 90.00 101 ILE A N 1
ATOM 791 C CA . ILE A 1 101 ? 3.620 19.932 2.527 1.00 90.00 101 ILE A CA 1
ATOM 792 C C . ILE A 1 101 ? 3.572 20.817 1.267 1.00 90.00 101 ILE A C 1
ATOM 794 O O . ILE A 1 101 ? 3.433 22.035 1.347 1.00 90.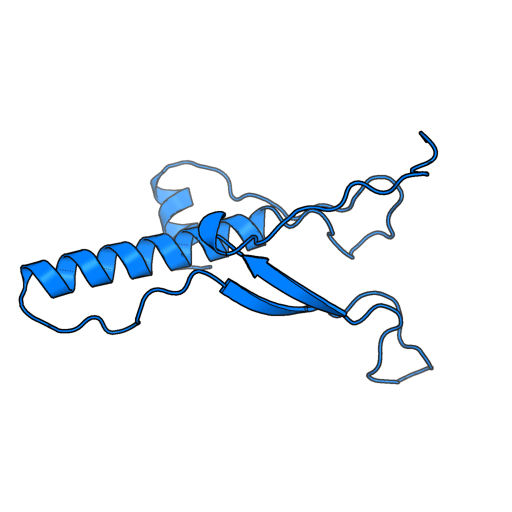00 101 ILE A O 1
ATOM 798 N N . GLY A 1 102 ? 3.677 20.211 0.086 1.00 91.50 102 GLY A N 1
ATOM 799 C CA . GLY A 1 102 ? 3.575 20.914 -1.182 1.00 91.50 102 GLY A CA 1
ATOM 800 C C . GLY A 1 102 ? 3.743 19.980 -2.370 1.00 91.50 102 GLY A C 1
ATOM 801 O O . GLY A 1 102 ? 4.233 18.858 -2.242 1.00 91.50 102 GLY A O 1
ATOM 802 N N . VAL A 1 103 ? 3.346 20.467 -3.542 1.00 89.06 103 VAL A N 1
ATOM 803 C CA . VAL A 1 103 ? 3.519 19.774 -4.822 1.00 89.06 103 VAL A CA 1
ATOM 804 C C . VAL A 1 103 ? 4.342 20.643 -5.764 1.00 89.06 103 VAL A C 1
ATOM 806 O O . VAL A 1 103 ? 4.182 21.862 -5.808 1.00 89.06 103 VAL A O 1
ATOM 809 N N . PHE A 1 104 ? 5.227 20.017 -6.535 1.00 90.25 104 PHE A N 1
ATOM 810 C CA . PHE A 1 104 ? 6.006 20.694 -7.565 1.00 90.25 104 PHE A CA 1
ATOM 811 C C . PHE A 1 104 ? 5.537 20.244 -8.946 1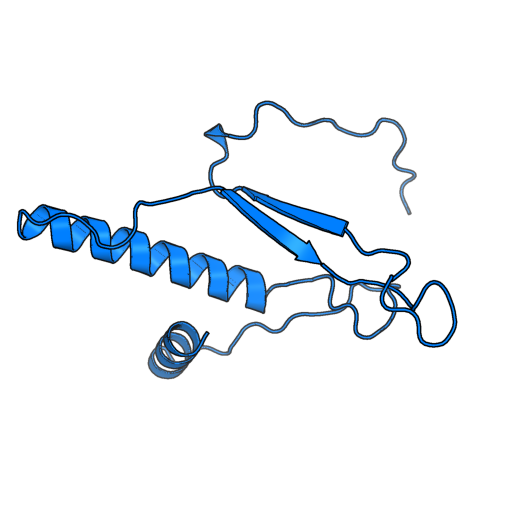.00 90.25 104 PHE A C 1
ATOM 813 O O . PHE A 1 104 ? 5.492 19.048 -9.231 1.00 90.25 104 PHE A O 1
ATOM 820 N N . ARG A 1 105 ? 5.218 21.203 -9.822 1.00 85.75 105 ARG A N 1
ATOM 821 C CA . ARG A 1 105 ? 4.921 20.936 -11.232 1.00 85.75 105 ARG A CA 1
ATOM 822 C C . ARG A 1 105 ? 6.207 21.074 -12.059 1.00 85.75 105 ARG A C 1
ATOM 824 O O . ARG A 1 105 ? 6.737 22.184 -12.139 1.00 85.75 105 ARG A O 1
ATOM 831 N N . PRO A 1 106 ? 6.706 20.004 -12.706 1.00 86.50 106 PRO A N 1
ATOM 832 C CA . PRO A 1 106 ? 7.882 20.099 -13.566 1.00 86.50 106 PRO A CA 1
ATOM 833 C C . PRO A 1 106 ? 7.655 21.080 -14.722 1.00 86.50 106 PRO A C 1
ATOM 835 O O . PRO A 1 106 ? 6.617 21.040 -15.381 1.00 86.50 106 PRO A O 1
ATOM 838 N N . ARG A 1 107 ? 8.633 21.959 -14.975 1.00 81.12 107 ARG A N 1
ATOM 839 C CA . ARG A 1 107 ? 8.517 23.039 -15.976 1.00 81.12 107 ARG A CA 1
ATOM 840 C C . ARG A 1 107 ? 8.538 22.551 -17.432 1.00 81.12 107 ARG A C 1
ATOM 842 O O . ARG A 1 107 ? 7.935 23.199 -18.273 1.00 81.12 107 ARG A O 1
ATOM 849 N N . ASN A 1 108 ? 9.177 21.410 -17.710 1.00 79.12 108 ASN A N 1
ATOM 850 C CA . ASN A 1 108 ? 9.443 20.915 -19.069 1.00 79.12 108 ASN A CA 1
ATOM 851 C C . ASN A 1 108 ? 9.001 19.452 -19.264 1.00 79.12 108 ASN A C 1
ATOM 853 O O . ASN A 1 108 ? 9.776 18.633 -19.755 1.00 79.12 108 ASN A O 1
ATOM 857 N N . LEU A 1 109 ? 7.782 19.084 -18.862 1.00 65.50 109 LEU A N 1
ATOM 858 C CA . LEU A 1 109 ? 7.202 17.827 -19.348 1.00 65.50 109 LEU A CA 1
ATOM 859 C C . LEU A 1 109 ? 6.867 18.031 -20.828 1.00 65.50 109 LEU A C 1
ATOM 861 O O . LEU A 1 109 ? 5.844 18.632 -21.147 1.00 65.50 109 LEU A O 1
ATOM 865 N N . LEU A 1 110 ? 7.770 17.600 -21.715 1.00 56.47 110 LEU A N 1
ATOM 866 C CA . LEU A 1 110 ? 7.472 17.476 -23.139 1.00 56.47 110 LEU A CA 1
ATOM 867 C C . LEU A 1 110 ? 6.192 16.645 -23.250 1.00 56.47 110 LEU A C 1
ATOM 869 O O . LEU A 1 110 ? 6.144 15.507 -22.785 1.00 56.47 110 LEU A O 1
ATOM 873 N N . THR A 1 111 ? 5.141 17.251 -23.790 1.00 50.72 111 THR A N 1
ATOM 874 C CA . THR A 1 111 ? 3.930 16.543 -24.196 1.00 50.72 111 THR A CA 1
ATOM 875 C C . THR A 1 111 ? 4.345 15.460 -25.186 1.00 50.72 111 THR A C 1
ATOM 877 O O . THR A 1 111 ? 4.850 15.791 -26.259 1.00 50.72 111 THR A O 1
ATOM 880 N N . ALA A 1 112 ? 4.205 14.198 -24.778 1.00 45.78 112 ALA A N 1
ATOM 881 C CA . ALA A 1 112 ? 4.264 13.048 -25.673 1.00 45.78 112 ALA A CA 1
ATOM 882 C C . ALA A 1 112 ? 2.984 12.962 -26.512 1.00 45.78 112 ALA A C 1
ATOM 884 O O . ALA A 1 112 ? 1.915 13.350 -25.981 1.00 45.78 112 ALA A O 1
#